Protein AF-A0A9W9T916-F1 (afdb_monomer_lite)

InterPro domains:
  IPR003010 Carbon-nitrogen hydrolase [PF00795] (15-105)
  IPR003010 Carbon-nitrogen hydrolase [PS50263] (1-129)
  IPR036526 Carbon-nitrogen hydrolase superfamily [G3DSA:3.60.110.10] (3-129)
  IPR036526 Carbon-nitrogen hydrolase superfamily [SSF56317] (9-122)
  IPR050345 Aliphatic Amidase/Beta-Ureidopropionase [PTHR43674] (9-125)

Radius of gyration: 14.99 Å; chains: 1; bounding box: 36×26×36 Å

pLDDT: mean 86.9, std 11.57, range [30.7, 97.25]

Structure (mmCIF, N/CA/C/O backbone):
data_AF-A0A9W9T916-F1
#
_entry.id   AF-A0A9W9T916-F1
#
loop_
_atom_site.group_PDB
_atom_site.id
_atom_site.type_symbol
_atom_site.label_atom_id
_atom_site.label_alt_id
_atom_site.label_comp_id
_atom_site.label_asym_id
_atom_site.label_entity_id
_atom_site.label_seq_id
_atom_site.pdbx_PDB_ins_code
_atom_site.Cartn_x
_atom_site.Cartn_y
_atom_site.Cartn_z
_atom_site.occupancy
_atom_site.B_iso_or_equiv
_atom_site.auth_seq_id
_atom_site.auth_comp_id
_atom_site.auth_asym_id
_atom_site.auth_atom_id
_atom_site.pdbx_PDB_model_num
ATOM 1 N N . MET A 1 1 ? -3.757 13.633 -16.125 1.00 30.70 1 MET A N 1
ATOM 2 C CA . MET A 1 1 ? -3.089 12.505 -16.806 1.00 30.70 1 MET A CA 1
ATOM 3 C C . MET A 1 1 ? -2.339 11.743 -15.721 1.00 30.70 1 MET A C 1
ATOM 5 O O . MET A 1 1 ? -1.415 12.305 -15.154 1.00 30.70 1 MET A O 1
ATOM 9 N N . VAL A 1 2 ? -2.819 10.570 -15.296 1.00 39.91 2 VAL A N 1
ATOM 10 C CA . VAL A 1 2 ? -2.123 9.763 -14.275 1.00 39.91 2 VAL A CA 1
ATOM 11 C C . VAL A 1 2 ? -1.030 8.994 -15.010 1.00 39.91 2 VAL A C 1
ATOM 13 O O . VAL A 1 2 ? -1.315 8.122 -15.822 1.00 39.91 2 VAL A O 1
ATOM 16 N N . TYR A 1 3 ? 0.213 9.415 -14.813 1.00 46.47 3 TYR A N 1
ATOM 17 C CA . TYR A 1 3 ? 1.360 9.128 -15.679 1.00 46.47 3 TYR A CA 1
ATOM 18 C C . TYR A 1 3 ? 2.030 7.748 -15.469 1.00 46.47 3 TYR A C 1
ATOM 20 O O . TYR A 1 3 ? 3.154 7.554 -15.928 1.00 46.47 3 TYR A O 1
ATOM 28 N N . PHE A 1 4 ? 1.360 6.809 -14.793 1.00 51.38 4 PHE A N 1
ATOM 29 C CA . PHE A 1 4 ? 1.959 5.566 -14.274 1.00 51.38 4 PHE A CA 1
ATOM 30 C C . PHE A 1 4 ? 1.212 4.271 -14.632 1.00 51.38 4 PHE A C 1
ATOM 32 O O . PHE A 1 4 ? 1.661 3.201 -14.252 1.00 51.38 4 PHE A O 1
ATOM 39 N N . ILE A 1 5 ? 0.078 4.331 -15.337 1.00 53.38 5 ILE A N 1
ATOM 40 C CA . ILE A 1 5 ? -0.701 3.114 -15.609 1.00 53.38 5 ILE A CA 1
ATOM 41 C C . ILE A 1 5 ? -0.142 2.413 -16.850 1.00 53.38 5 ILE A C 1
ATOM 43 O O . ILE A 1 5 ? -0.328 2.906 -17.967 1.00 53.38 5 ILE A O 1
ATOM 47 N N . ASP A 1 6 ? 0.478 1.249 -16.656 1.00 55.84 6 ASP A N 1
ATOM 48 C CA . ASP A 1 6 ? 0.467 0.212 -17.681 1.00 55.84 6 ASP A CA 1
ATOM 49 C C . ASP A 1 6 ? -0.984 -0.277 -17.849 1.00 55.84 6 ASP A C 1
ATOM 51 O O . ASP A 1 6 ? -1.641 -0.714 -16.906 1.00 55.84 6 ASP A O 1
ATOM 55 N N . ASN A 1 7 ? -1.542 -0.108 -19.049 1.00 62.81 7 ASN A N 1
ATOM 56 C CA . ASN A 1 7 ? -2.944 -0.423 -19.337 1.00 62.81 7 ASN A CA 1
ATOM 57 C C . ASN A 1 7 ? -3.167 -1.908 -19.679 1.00 62.81 7 ASN A C 1
ATOM 59 O O . ASN A 1 7 ? -4.300 -2.277 -19.995 1.00 62.81 7 ASN A O 1
ATOM 63 N N . THR A 1 8 ? -2.129 -2.748 -19.642 1.00 70.81 8 THR A N 1
ATOM 64 C CA . THR A 1 8 ? -2.209 -4.185 -19.961 1.00 70.81 8 THR A CA 1
ATOM 65 C C . THR A 1 8 ? -3.235 -4.922 -19.094 1.00 70.81 8 THR A C 1
ATOM 67 O O . THR A 1 8 ? -4.076 -5.656 -19.622 1.00 70.81 8 THR A O 1
ATOM 70 N N . GLU A 1 9 ? -3.258 -4.652 -17.786 1.00 78.31 9 GLU A N 1
ATOM 71 C CA . GLU A 1 9 ? -4.132 -5.326 -16.814 1.00 78.31 9 GLU A CA 1
ATOM 72 C C . GLU A 1 9 ? -5.628 -5.149 -17.128 1.00 78.31 9 GLU A C 1
ATOM 74 O O . GLU A 1 9 ? -6.436 -6.054 -16.910 1.00 78.31 9 GLU A O 1
ATOM 79 N N . ARG A 1 10 ? -6.011 -4.013 -17.731 1.00 80.62 10 ARG A N 1
ATOM 80 C CA . ARG A 1 10 ? -7.414 -3.673 -18.042 1.00 80.62 10 ARG A CA 1
ATOM 81 C C . ARG A 1 10 ? -8.076 -4.627 -19.034 1.00 80.62 10 ARG A C 1
ATOM 83 O O . ARG A 1 10 ? -9.298 -4.620 -19.165 1.00 80.62 10 ARG A O 1
ATOM 90 N N . THR A 1 11 ? -7.283 -5.414 -19.756 1.00 85.44 11 THR A N 1
ATOM 91 C CA . THR A 1 11 ? -7.794 -6.455 -20.656 1.00 85.44 11 THR A CA 1
ATOM 92 C C . THR A 1 11 ? -8.165 -7.744 -19.917 1.00 85.44 11 THR A C 1
ATOM 94 O O . THR A 1 11 ? -8.951 -8.535 -20.436 1.00 85.44 11 THR A O 1
ATOM 97 N N . HIS A 1 12 ? -7.652 -7.937 -18.700 1.00 86.06 12 HIS A N 1
ATOM 98 C CA . HIS A 1 12 ? -7.793 -9.164 -17.916 1.00 86.06 12 HIS A CA 1
ATOM 99 C C . HIS A 1 12 ? -8.664 -8.987 -16.672 1.00 86.06 12 HIS A C 1
ATOM 101 O O . HIS A 1 12 ? -9.377 -9.915 -16.293 1.00 86.06 12 HIS A O 1
ATOM 107 N N . VAL A 1 13 ? -8.652 -7.802 -16.058 1.00 85.56 13 VAL A N 1
ATOM 108 C CA . VAL A 1 13 ? -9.432 -7.515 -14.850 1.00 85.56 13 VAL A CA 1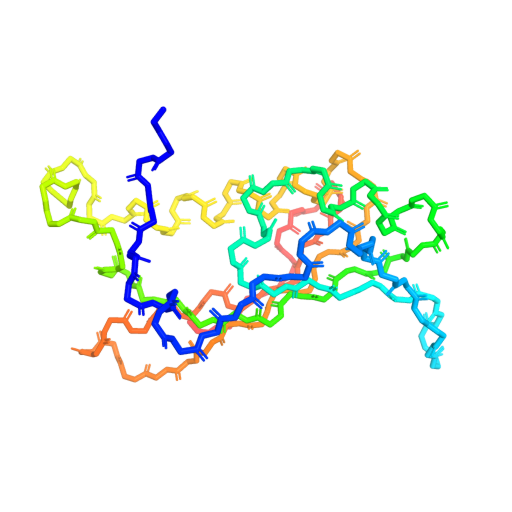
ATOM 109 C C . VAL A 1 13 ? -10.310 -6.284 -15.024 1.00 85.56 13 VAL A C 1
ATOM 111 O O . VAL A 1 13 ? -10.084 -5.423 -15.875 1.00 85.56 13 VAL A O 1
ATOM 114 N N . LYS A 1 14 ? -11.333 -6.191 -14.175 1.00 83.56 14 LYS A N 1
ATOM 115 C CA . LYS A 1 14 ? -12.178 -5.006 -14.045 1.00 83.56 14 LYS A CA 1
ATOM 116 C C . LYS A 1 14 ? -12.079 -4.507 -12.615 1.00 83.56 14 LYS A C 1
ATOM 118 O O . LYS A 1 14 ? -12.213 -5.297 -11.685 1.00 83.56 14 LYS A O 1
ATOM 123 N N . GLY A 1 15 ? -11.886 -3.201 -12.457 1.00 82.88 15 GLY A N 1
ATOM 124 C CA . GLY A 1 15 ? -11.988 -2.571 -11.146 1.00 82.88 15 GLY A CA 1
ATOM 125 C C . GLY A 1 15 ? -13.387 -2.753 -10.555 1.00 82.88 15 GLY A C 1
ATOM 126 O O . GLY A 1 15 ? -14.369 -2.932 -11.280 1.00 82.88 15 GLY A O 1
ATOM 127 N N . SER A 1 16 ? -13.479 -2.646 -9.234 1.00 82.06 16 SER A N 1
ATOM 128 C CA . SER A 1 16 ? -14.723 -2.766 -8.462 1.00 82.06 16 SER A CA 1
ATOM 129 C C . SER A 1 16 ? -15.724 -1.614 -8.687 1.00 82.06 16 SER A C 1
ATOM 131 O O . SER A 1 16 ? -16.813 -1.611 -8.112 1.00 82.06 16 SER A O 1
ATOM 133 N N . GLN A 1 17 ? -15.382 -0.655 -9.557 1.00 81.19 17 GLN A N 1
ATOM 134 C CA . GLN A 1 17 ? -16.157 0.535 -9.914 1.00 81.19 17 GLN A CA 1
ATOM 135 C C . GLN A 1 17 ? -16.468 1.427 -8.706 1.00 81.19 17 GLN A C 1
ATOM 137 O O . GLN A 1 17 ? -15.644 2.253 -8.332 1.00 81.19 17 GLN A O 1
ATOM 142 N N . HIS A 1 18 ? -17.660 1.281 -8.129 1.00 81.81 18 HIS A N 1
ATOM 143 C CA . HIS A 1 18 ? -18.160 2.090 -7.016 1.00 81.81 18 HIS A CA 1
ATOM 144 C C . HIS A 1 18 ? -18.281 1.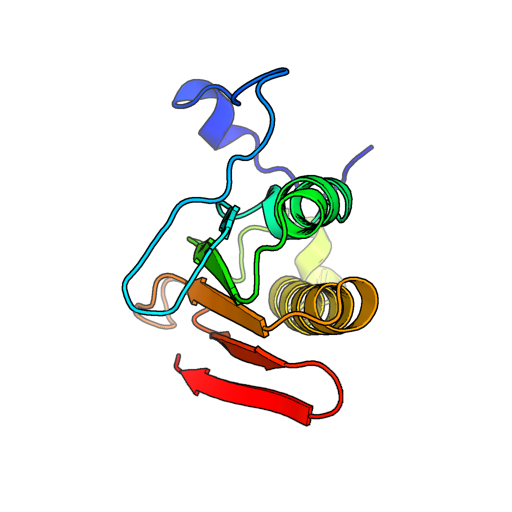292 -5.715 1.00 81.81 18 HIS A C 1
ATOM 146 O O . HIS A 1 18 ? -18.778 1.821 -4.722 1.00 81.81 18 HIS A O 1
ATOM 152 N N . ALA A 1 19 ? -17.884 0.015 -5.712 1.00 87.06 19 ALA A N 1
ATOM 153 C CA . ALA A 1 19 ? -17.881 -0.758 -4.483 1.00 87.06 19 ALA A CA 1
ATOM 154 C C . ALA A 1 19 ? -16.773 -0.238 -3.563 1.00 87.06 19 ALA A C 1
ATOM 156 O O . ALA A 1 19 ? -15.606 -0.186 -3.953 1.00 87.06 19 ALA A O 1
ATOM 157 N N . LEU A 1 20 ? -17.168 0.137 -2.349 1.00 88.50 20 LEU A N 1
ATOM 158 C CA . LEU A 1 20 ? -16.253 0.590 -1.310 1.00 88.50 20 LEU A CA 1
ATOM 159 C C . LEU A 1 20 ? -15.329 -0.551 -0.880 1.00 88.50 20 LEU A C 1
ATOM 161 O O . LEU A 1 20 ? -15.726 -1.720 -0.867 1.00 88.50 20 LEU A O 1
ATOM 165 N N . HIS A 1 21 ? -14.114 -0.202 -0.465 1.00 93.25 21 HIS A N 1
ATOM 166 C CA . HIS A 1 21 ? -13.231 -1.148 0.207 1.00 93.25 21 HIS A CA 1
ATOM 167 C C . HIS A 1 21 ? -13.841 -1.541 1.554 1.00 93.25 21 HIS A C 1
ATOM 169 O O . HIS A 1 21 ? -14.321 -0.679 2.285 1.00 93.25 21 HIS A O 1
ATOM 175 N N . VAL A 1 22 ? -13.829 -2.829 1.903 1.00 93.88 22 VAL A N 1
ATOM 176 C CA . VAL A 1 22 ? -14.459 -3.335 3.134 1.00 93.88 22 VAL A CA 1
ATOM 177 C C . VAL A 1 22 ? -13.402 -3.932 4.052 1.00 93.88 22 VAL A C 1
ATOM 179 O O . VAL A 1 22 ? -12.643 -4.812 3.648 1.00 93.88 22 VAL A O 1
ATOM 182 N N . ALA A 1 23 ? -13.369 -3.465 5.300 1.00 95.81 23 ALA A N 1
ATOM 183 C CA . ALA A 1 23 ? -12.550 -4.062 6.346 1.00 95.81 23 ALA A CA 1
ATOM 184 C C . ALA A 1 23 ? -13.270 -5.265 6.971 1.00 95.81 23 ALA A C 1
ATOM 186 O O . ALA A 1 23 ? -14.484 -5.236 7.185 1.00 95.81 23 ALA A O 1
ATOM 187 N N . PHE A 1 24 ? -12.520 -6.306 7.318 1.00 95.19 24 PHE A N 1
ATOM 188 C CA . PHE A 1 24 ? -13.055 -7.569 7.829 1.00 95.19 24 PHE A CA 1
ATOM 189 C C . PHE A 1 24 ? -12.384 -7.983 9.141 1.00 95.19 24 PHE A C 1
ATOM 191 O O . PHE A 1 24 ? -11.277 -7.546 9.466 1.00 95.19 24 PHE A O 1
ATOM 198 N N . ASP A 1 25 ? -13.082 -8.807 9.922 1.00 95.50 25 ASP A N 1
ATOM 199 C CA . ASP A 1 25 ? -12.593 -9.287 11.211 1.00 95.50 25 ASP A CA 1
ATOM 200 C C . ASP A 1 25 ? -11.570 -10.413 11.041 1.00 95.50 25 ASP A C 1
ATOM 202 O O . ASP A 1 25 ? -11.727 -11.325 10.229 1.00 95.50 25 ASP A O 1
ATOM 206 N N . THR A 1 26 ? -10.515 -10.357 11.848 1.00 93.69 26 THR A N 1
ATOM 207 C CA . THR A 1 26 ? -9.460 -11.370 11.924 1.00 93.69 26 THR A CA 1
ATOM 208 C C . THR A 1 26 ? -9.073 -11.599 13.389 1.00 93.69 26 THR A C 1
ATOM 210 O O . THR A 1 26 ? -9.390 -10.764 14.243 1.00 93.69 26 THR A O 1
ATOM 213 N N . PRO A 1 27 ? -8.307 -12.657 13.717 1.00 92.56 27 PRO A N 1
ATOM 214 C CA . PRO A 1 27 ? -7.744 -12.825 15.060 1.00 92.56 27 PRO A CA 1
ATOM 215 C C . PRO A 1 27 ? -6.840 -11.668 15.529 1.00 92.56 27 PRO A C 1
ATOM 217 O O . PRO A 1 27 ? -6.597 -11.533 16.724 1.00 92.56 27 PRO A O 1
ATOM 220 N N . LEU A 1 28 ? -6.350 -10.825 14.610 1.00 85.06 28 LEU A N 1
ATOM 221 C CA . LEU A 1 28 ? -5.534 -9.639 14.905 1.00 85.06 28 LEU A CA 1
ATOM 222 C C . LEU A 1 28 ? -6.379 -8.363 15.095 1.00 85.06 28 LEU A C 1
ATOM 224 O O . LEU A 1 28 ? -5.833 -7.283 15.325 1.00 85.06 28 LEU A O 1
ATOM 228 N N . GLY A 1 29 ? -7.706 -8.473 14.994 1.00 89.75 29 GLY A N 1
ATOM 229 C CA . GLY A 1 29 ? -8.651 -7.359 14.970 1.00 89.75 29 GLY A CA 1
ATOM 230 C C . GLY A 1 29 ? -9.175 -7.070 13.563 1.00 89.75 29 GLY A C 1
ATOM 231 O O . GLY A 1 29 ? -9.075 -7.906 12.663 1.00 89.75 29 GLY A O 1
ATOM 232 N N . LYS A 1 30 ? -9.753 -5.880 13.377 1.00 94.62 30 LYS A N 1
ATOM 233 C CA . LYS A 1 30 ? -10.335 -5.456 12.100 1.00 94.62 30 LYS A CA 1
ATOM 234 C C . LYS A 1 30 ? -9.247 -4.989 11.133 1.00 94.62 30 LYS A C 1
ATOM 236 O O . LYS A 1 30 ? -8.480 -4.075 11.454 1.00 94.62 30 LYS A O 1
ATOM 241 N N . VAL A 1 31 ? -9.178 -5.627 9.969 1.00 95.88 31 VAL A N 1
ATOM 242 C CA . VAL A 1 31 ? -8.109 -5.461 8.974 1.00 95.88 31 VAL A CA 1
ATOM 243 C C . VAL A 1 31 ? -8.697 -4.992 7.654 1.00 95.88 31 VAL A C 1
ATOM 245 O O . VAL A 1 31 ? -9.745 -5.471 7.226 1.00 95.88 31 VAL A O 1
ATOM 248 N N . GLY A 1 32 ? -8.018 -4.044 7.015 1.00 95.88 32 GLY A N 1
ATOM 249 C CA . GLY A 1 32 ? -8.307 -3.637 5.646 1.00 95.88 32 GLY A CA 1
ATOM 250 C C . GLY A 1 32 ? -7.363 -4.312 4.651 1.00 95.88 32 GLY A C 1
ATOM 251 O O . GLY A 1 32 ? -6.222 -4.626 4.993 1.00 95.88 32 GLY A O 1
ATOM 252 N N . MET A 1 33 ? -7.819 -4.517 3.417 1.00 95.50 33 MET A N 1
ATOM 253 C CA . MET A 1 33 ? -6.980 -5.030 2.335 1.00 95.50 33 MET A CA 1
ATOM 254 C C . MET A 1 33 ? -7.151 -4.182 1.079 1.00 95.50 33 MET A C 1
ATOM 256 O O . MET A 1 33 ? -8.275 -3.873 0.686 1.00 95.50 33 MET A O 1
ATOM 260 N N . LEU A 1 34 ? -6.025 -3.834 0.467 1.00 95.00 34 LEU A N 1
ATOM 261 C CA . LEU A 1 34 ? -5.927 -3.121 -0.805 1.00 95.00 34 LEU A CA 1
ATOM 262 C C . LEU A 1 34 ? -5.066 -3.927 -1.772 1.00 95.00 34 LEU A C 1
ATOM 264 O O . LEU A 1 34 ? -4.302 -4.785 -1.336 1.00 95.00 34 LEU A O 1
ATOM 268 N N . ILE A 1 35 ? -5.165 -3.667 -3.071 1.00 92.06 35 ILE A N 1
ATOM 269 C CA . ILE A 1 35 ? -4.405 -4.413 -4.074 1.00 92.06 35 ILE A CA 1
ATOM 270 C C . ILE A 1 35 ? -3.546 -3.456 -4.878 1.00 92.06 35 ILE A C 1
ATOM 272 O O . ILE A 1 35 ? -4.048 -2.543 -5.528 1.00 92.06 35 ILE A O 1
ATOM 276 N N . CYS A 1 36 ? -2.244 -3.730 -4.885 1.00 90.62 36 CYS A N 1
ATOM 277 C CA . CYS A 1 36 ? -1.301 -3.125 -5.808 1.00 90.62 36 CYS A CA 1
ATOM 278 C C . CYS A 1 36 ? -1.477 -1.594 -5.920 1.00 90.62 36 CYS A C 1
ATOM 280 O O . CYS A 1 36 ? -1.328 -0.851 -4.945 1.00 90.62 36 CYS A O 1
ATOM 282 N N . TRP A 1 37 ? -1.881 -1.117 -7.094 1.00 88.69 37 TRP A N 1
ATOM 283 C CA . TRP A 1 37 ? -2.002 0.297 -7.423 1.00 88.69 37 TRP A CA 1
ATOM 284 C C . TRP A 1 37 ? -2.929 1.126 -6.520 1.00 88.69 37 TRP A C 1
ATOM 286 O O . TRP A 1 37 ? -2.778 2.347 -6.467 1.00 88.69 37 TRP A O 1
ATOM 296 N N . ASP A 1 38 ? -3.803 0.495 -5.733 1.00 92.00 38 ASP A N 1
ATOM 297 C CA . ASP A 1 38 ? -4.576 1.164 -4.680 1.00 92.00 38 ASP A CA 1
ATOM 298 C C . ASP A 1 38 ? -3.686 2.002 -3.735 1.00 92.00 38 ASP A C 1
ATOM 300 O O . ASP A 1 38 ? -4.116 3.047 -3.246 1.00 92.00 38 ASP A O 1
ATOM 304 N N . VAL A 1 39 ? -2.412 1.621 -3.530 1.00 93.25 39 VAL A N 1
ATOM 305 C CA . VAL A 1 39 ? -1.449 2.379 -2.701 1.00 93.25 39 VAL A CA 1
ATOM 306 C C . VAL A 1 39 ? -1.254 3.830 -3.159 1.00 93.25 39 VAL A C 1
ATOM 308 O O . VAL A 1 39 ? -0.994 4.729 -2.348 1.00 93.25 39 VAL A O 1
ATOM 311 N N . ALA A 1 40 ? -1.414 4.080 -4.461 1.00 91.88 40 ALA A N 1
ATOM 312 C CA . ALA A 1 40 ? -1.262 5.400 -5.054 1.00 91.88 40 ALA A CA 1
ATOM 313 C C . ALA A 1 40 ? -2.381 6.364 -4.639 1.00 91.88 40 ALA A C 1
ATOM 315 O O . ALA A 1 40 ? -2.151 7.576 -4.621 1.00 91.88 40 ALA A O 1
ATOM 316 N N . PHE A 1 41 ? -3.549 5.849 -4.249 1.00 92.69 41 PHE A N 1
ATOM 317 C CA . PHE A 1 41 ? -4.749 6.636 -3.977 1.00 92.69 41 PHE A CA 1
ATOM 318 C C . PHE A 1 41 ? -5.015 6.709 -2.469 1.00 92.69 41 PHE A C 1
ATOM 320 O O . PHE A 1 41 ? -5.425 5.718 -1.862 1.00 92.69 41 PHE A O 1
ATOM 327 N N . PRO A 1 42 ? -4.806 7.870 -1.823 1.00 94.19 42 PRO A N 1
ATOM 328 C CA . PRO A 1 42 ? -5.075 7.995 -0.395 1.00 94.19 42 PRO A CA 1
ATOM 329 C C . PRO A 1 42 ? -6.549 7.749 -0.032 1.00 94.19 42 PRO A C 1
ATOM 331 O O . PRO A 1 42 ? -6.850 7.391 1.102 1.00 94.19 42 PRO A O 1
ATOM 334 N N . GLU A 1 43 ? -7.477 7.928 -0.974 1.00 93.38 43 GLU A N 1
ATOM 335 C CA . GLU A 1 43 ? -8.904 7.634 -0.807 1.00 93.38 43 GLU A CA 1
ATOM 336 C C . GLU A 1 43 ? -9.154 6.169 -0.419 1.00 93.38 43 GLU A C 1
ATOM 338 O O . GLU A 1 43 ? -9.956 5.912 0.476 1.00 93.38 43 GLU A O 1
ATOM 343 N N . ALA A 1 44 ? -8.411 5.225 -1.005 1.00 93.50 44 ALA A N 1
ATOM 344 C CA . ALA A 1 44 ? -8.571 3.797 -0.729 1.00 93.50 44 ALA A CA 1
ATOM 345 C C . ALA A 1 44 ? -8.281 3.454 0.745 1.00 93.50 44 ALA A C 1
ATOM 347 O O . ALA A 1 44 ? -8.950 2.621 1.357 1.00 93.50 44 ALA A O 1
ATOM 348 N N . PHE A 1 45 ? -7.315 4.150 1.356 1.00 95.00 45 PHE A N 1
ATOM 349 C CA . PHE A 1 45 ? -7.009 3.995 2.779 1.00 95.00 45 PHE A CA 1
ATOM 350 C C . PHE A 1 45 ? -8.083 4.635 3.656 1.00 95.00 45 PHE A C 1
ATOM 352 O O . PHE A 1 45 ? -8.497 4.033 4.647 1.00 95.00 45 PHE A O 1
ATOM 359 N N . ARG A 1 46 ? -8.568 5.827 3.285 1.00 93.25 46 ARG A N 1
ATOM 360 C CA . ARG A 1 46 ? -9.611 6.540 4.040 1.00 93.25 46 ARG A CA 1
ATOM 361 C C . ARG A 1 46 ? -10.890 5.709 4.153 1.00 93.25 46 ARG A C 1
ATOM 363 O O . ARG A 1 46 ? -11.474 5.654 5.237 1.00 93.25 46 ARG A O 1
ATOM 370 N N . ASP A 1 47 ? -11.271 5.013 3.083 1.00 93.44 47 ASP A N 1
ATOM 371 C CA . ASP A 1 47 ? -12.424 4.106 3.081 1.00 93.44 47 ASP A CA 1
ATOM 372 C C . ASP 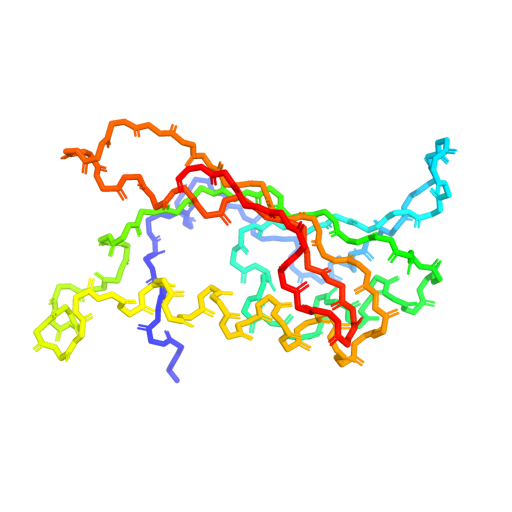A 1 47 ? -12.287 3.007 4.144 1.00 93.44 47 ASP A C 1
ATOM 374 O O . ASP A 1 47 ? -13.217 2.772 4.921 1.00 93.44 47 ASP A O 1
ATOM 378 N N . LEU A 1 48 ? -11.117 2.372 4.245 1.00 95.38 48 LEU A N 1
ATOM 379 C CA . LEU A 1 48 ? -10.859 1.303 5.218 1.00 95.38 48 LEU A CA 1
ATOM 380 C C . LEU A 1 48 ? -10.758 1.828 6.656 1.00 95.38 48 LEU A C 1
ATOM 382 O O . LEU A 1 48 ? -11.360 1.264 7.572 1.00 95.38 48 LEU A O 1
ATOM 386 N N . ILE A 1 49 ? -10.055 2.941 6.864 1.00 93.88 49 ILE A N 1
ATOM 387 C CA . ILE A 1 49 ? -9.858 3.533 8.196 1.00 93.88 49 ILE A CA 1
ATOM 388 C C . ILE A 1 49 ? -11.171 4.017 8.802 1.00 93.88 49 ILE A C 1
ATOM 390 O O . ILE A 1 49 ? -11.375 3.870 10.009 1.00 93.88 49 ILE A O 1
ATOM 394 N N . SER A 1 50 ? -12.103 4.505 7.976 1.00 92.81 50 SER A N 1
ATOM 395 C CA . SER A 1 50 ? -13.451 4.876 8.427 1.00 92.81 50 SER A CA 1
ATOM 396 C C . SER A 1 50 ? -14.216 3.711 9.077 1.00 92.81 50 SER A C 1
ATOM 398 O O . SER A 1 50 ? -15.124 3.926 9.878 1.00 92.81 50 SER A O 1
ATOM 400 N N . GLN A 1 51 ? -13.806 2.469 8.799 1.00 92.94 51 GLN A N 1
ATOM 401 C CA . GLN A 1 51 ? -14.379 1.241 9.352 1.00 92.94 51 GLN A CA 1
ATOM 402 C C . GLN A 1 51 ? -13.621 0.720 10.585 1.00 92.94 51 GLN A C 1
ATOM 404 O O . GLN A 1 51 ? -13.872 -0.406 11.023 1.00 92.94 51 GLN A O 1
ATOM 409 N N . VAL A 1 52 ? -12.727 1.532 11.167 1.00 84.75 52 VAL A N 1
ATOM 410 C CA . VAL A 1 52 ? -11.911 1.219 12.357 1.00 84.75 52 VAL A CA 1
ATOM 411 C C . VAL A 1 52 ? -10.894 0.089 12.101 1.00 84.75 52 VAL A C 1
ATOM 413 O O . VAL A 1 52 ? -10.564 -0.693 12.995 1.00 84.75 52 VAL A O 1
ATOM 416 N N . SER A 1 53 ? -10.374 -0.014 10.872 1.00 81.44 53 SER A N 1
ATOM 417 C CA . SER A 1 53 ? -9.272 -0.934 10.554 1.00 81.44 53 SER A CA 1
ATOM 418 C C . SER A 1 53 ? -7.952 -0.458 11.168 1.00 81.44 53 SER A C 1
ATOM 420 O O . SER A 1 53 ? -7.664 0.738 11.126 1.00 81.44 53 SER A O 1
ATOM 422 N N . LYS A 1 54 ? -7.122 -1.368 11.695 1.00 79.31 54 LYS A N 1
ATOM 423 C CA . LYS A 1 54 ? -5.845 -1.002 12.347 1.00 79.31 54 LYS A CA 1
ATOM 424 C C . LYS A 1 54 ? -4.602 -1.331 11.515 1.00 79.31 54 LYS A C 1
ATOM 426 O O . LYS A 1 54 ? -3.755 -0.447 11.371 1.00 79.31 54 LYS A O 1
ATOM 431 N N . PRO A 1 55 ? -4.464 -2.543 10.953 1.00 89.56 55 PRO A N 1
ATOM 432 C CA . PRO A 1 55 ? -3.539 -2.756 9.856 1.00 89.56 55 PRO A CA 1
ATOM 433 C C . PRO A 1 55 ? -4.278 -2.742 8.513 1.00 89.56 55 PRO A C 1
ATOM 435 O O . PRO A 1 55 ? -5.408 -3.230 8.397 1.00 89.56 55 PRO A O 1
ATOM 438 N N . ILE A 1 56 ? -3.603 -2.215 7.497 1.00 94.44 56 ILE A N 1
ATOM 439 C CA . ILE A 1 56 ? -3.978 -2.372 6.093 1.00 94.44 56 ILE A CA 1
ATOM 440 C C . ILE A 1 56 ? -2.909 -3.230 5.423 1.00 94.44 56 ILE A C 1
ATOM 442 O O . ILE A 1 56 ? -1.722 -2.900 5.460 1.00 94.44 56 ILE A O 1
ATOM 446 N N . VAL A 1 57 ? -3.334 -4.348 4.837 1.00 95.50 57 VAL A N 1
ATOM 447 C CA . VAL A 1 57 ? -2.464 -5.261 4.091 1.00 95.50 57 VAL A CA 1
ATOM 448 C C . VAL A 1 57 ? -2.572 -4.938 2.608 1.00 95.50 57 VAL A C 1
ATOM 450 O O . VAL A 1 57 ? -3.675 -4.800 2.081 1.00 95.50 57 VAL A O 1
ATOM 453 N N . VAL A 1 58 ? -1.433 -4.829 1.931 1.00 94.06 58 VAL A N 1
ATOM 454 C CA . VAL A 1 58 ? -1.370 -4.528 0.500 1.00 94.06 58 VAL A CA 1
ATOM 455 C C . VAL A 1 58 ? -0.553 -5.609 -0.211 1.00 94.06 58 VAL A C 1
ATOM 457 O O . VAL A 1 58 ? 0.671 -5.476 -0.314 1.00 94.06 58 VAL A O 1
ATOM 460 N N . PRO A 1 59 ? -1.181 -6.709 -0.672 1.00 87.44 59 PRO A N 1
ATOM 461 C CA . PRO A 1 59 ? -0.587 -7.575 -1.683 1.00 87.44 59 PRO A CA 1
ATOM 462 C C . PRO A 1 59 ? -0.245 -6.785 -2.950 1.00 87.44 59 PRO A C 1
ATOM 464 O O . PRO A 1 59 ? -1.014 -5.939 -3.414 1.00 87.44 59 PRO A O 1
ATOM 467 N N . PHE A 1 60 ? 0.921 -7.079 -3.509 1.00 83.12 60 PHE A N 1
ATOM 468 C CA . PHE A 1 60 ? 1.540 -6.294 -4.564 1.00 83.12 60 PHE A CA 1
ATOM 469 C C . PHE A 1 60 ? 2.282 -7.203 -5.552 1.00 83.12 60 PHE A C 1
ATOM 471 O O . PHE A 1 60 ? 2.867 -8.217 -5.167 1.00 83.12 60 PHE A O 1
ATOM 478 N N . LEU A 1 61 ? 2.269 -6.829 -6.828 1.00 84.44 61 LEU A N 1
ATOM 479 C CA . LEU A 1 61 ? 3.137 -7.384 -7.864 1.00 84.44 61 LEU A CA 1
ATOM 480 C C . LEU A 1 61 ? 3.647 -6.197 -8.667 1.00 84.44 61 LEU A C 1
ATOM 482 O O . LEU A 1 61 ? 2.888 -5.611 -9.431 1.00 84.44 61 LEU A O 1
ATOM 486 N N . TRP A 1 62 ? 4.903 -5.828 -8.441 1.00 82.81 62 TRP A N 1
ATOM 487 C CA . TRP A 1 62 ? 5.504 -4.661 -9.076 1.00 82.81 62 TRP A CA 1
ATOM 488 C C . TRP A 1 62 ? 6.978 -4.892 -9.345 1.00 82.81 62 TRP A C 1
ATOM 490 O O . TRP A 1 62 ? 7.725 -5.345 -8.465 1.00 82.81 62 TRP A O 1
ATOM 500 N N . LYS A 1 63 ? 7.389 -4.562 -10.561 1.00 84.25 63 LYS A N 1
ATOM 501 C CA . LYS A 1 63 ? 8.768 -4.602 -11.024 1.00 84.25 63 LYS A CA 1
ATOM 502 C C . LYS A 1 63 ? 9.344 -3.198 -11.096 1.00 84.25 63 LYS A C 1
ATOM 504 O O . LYS A 1 63 ? 8.640 -2.210 -11.277 1.00 84.25 63 LYS A O 1
ATOM 509 N N . LEU A 1 64 ? 10.662 -3.086 -10.978 1.00 79.62 64 LEU A N 1
ATOM 510 C CA . LEU A 1 64 ? 11.353 -1.794 -11.073 1.00 79.62 64 LEU A CA 1
ATOM 511 C C . LEU A 1 64 ? 11.234 -1.153 -12.467 1.00 79.62 64 LEU A C 1
ATOM 513 O O . LEU A 1 64 ? 11.504 0.038 -12.618 1.00 79.62 64 LEU A O 1
ATOM 517 N N . THR A 1 65 ? 10.818 -1.931 -13.465 1.00 76.56 65 THR A N 1
ATOM 518 C CA . THR A 1 65 ? 10.636 -1.531 -14.863 1.00 76.56 65 THR A CA 1
ATOM 519 C C . THR A 1 65 ? 9.177 -1.316 -15.267 1.00 76.56 65 THR A C 1
ATOM 521 O O . THR A 1 65 ? 8.916 -1.087 -16.446 1.00 76.56 65 THR A O 1
ATOM 524 N N . ASP A 1 66 ? 8.236 -1.305 -14.315 1.00 75.56 66 ASP A N 1
ATOM 525 C CA . ASP A 1 66 ? 6.812 -1.083 -14.613 1.00 75.56 66 ASP A CA 1
ATOM 526 C C . ASP A 1 66 ? 6.502 0.364 -15.057 1.00 75.56 66 ASP A C 1
ATOM 528 O O . ASP A 1 66 ? 5.478 0.616 -15.699 1.00 75.56 66 ASP A O 1
ATOM 532 N N . CYS A 1 67 ? 7.394 1.337 -14.811 1.00 73.62 67 CYS A N 1
ATOM 533 C CA . CYS A 1 67 ? 7.263 2.650 -15.449 1.00 73.62 67 CYS A CA 1
ATOM 534 C C . CYS A 1 67 ? 7.599 2.610 -16.939 1.00 73.62 67 CYS A C 1
ATOM 536 O O . CYS A 1 67 ? 8.526 1.952 -17.406 1.00 73.62 67 CYS A O 1
ATOM 538 N N . ALA A 1 68 ? 6.918 3.481 -17.688 1.00 71.00 68 ALA A N 1
ATOM 539 C CA . ALA A 1 68 ? 7.234 3.723 -19.086 1.00 71.00 68 ALA A CA 1
ATOM 540 C C . ALA A 1 68 ? 8.741 4.041 -19.289 1.00 71.00 68 ALA A C 1
ATOM 542 O O . ALA A 1 68 ? 9.266 4.924 -18.599 1.00 71.00 68 ALA A O 1
ATOM 543 N N . PRO A 1 69 ? 9.427 3.430 -20.282 1.00 73.31 69 PRO A N 1
ATOM 544 C CA . PRO A 1 69 ? 10.889 3.496 -20.428 1.00 73.31 69 PRO A CA 1
ATOM 545 C C . PRO A 1 69 ? 11.492 4.909 -20.459 1.00 73.31 69 PRO A C 1
ATOM 547 O O . PRO A 1 69 ? 12.592 5.139 -19.962 1.00 73.31 69 PRO A O 1
ATOM 550 N N . HIS A 1 70 ? 10.754 5.891 -20.986 1.00 73.56 70 HIS A N 1
ATOM 551 C CA . HIS A 1 70 ? 11.171 7.298 -21.025 1.00 73.56 70 HIS A CA 1
ATOM 552 C C . HIS A 1 70 ? 11.276 7.961 -19.638 1.00 73.56 70 HIS A C 1
ATOM 554 O O . HIS A 1 70 ? 11.709 9.104 -19.545 1.00 73.56 70 HIS A O 1
ATOM 560 N N . ARG A 1 71 ? 10.859 7.293 -18.558 1.00 69.06 71 ARG A N 1
ATOM 561 C CA . ARG A 1 71 ? 10.981 7.789 -17.176 1.00 69.06 71 ARG A CA 1
ATOM 562 C C . ARG A 1 71 ? 12.246 7.285 -16.493 1.00 69.06 71 ARG A C 1
ATOM 564 O O . ARG A 1 71 ? 12.823 8.008 -15.681 1.00 69.06 71 ARG A O 1
ATOM 571 N N . LEU A 1 72 ? 12.721 6.101 -16.882 1.00 75.69 72 LEU A N 1
ATOM 572 C CA . LEU A 1 72 ? 13.941 5.492 -16.346 1.00 75.69 72 LEU A CA 1
ATOM 573 C C . LEU A 1 72 ? 15.190 6.338 -16.635 1.00 75.69 72 LEU A C 1
ATOM 575 O O . LEU A 1 72 ? 16.132 6.320 -15.847 1.00 75.69 72 LEU A O 1
ATOM 579 N N . VAL A 1 73 ? 15.174 7.141 -17.708 1.00 81.31 73 VAL A N 1
ATOM 580 C CA . VAL A 1 73 ? 16.244 8.112 -18.014 1.00 81.31 73 VAL A CA 1
ATOM 581 C C . VAL A 1 73 ? 16.370 9.229 -16.977 1.00 81.31 73 VAL A C 1
ATOM 583 O O . VAL A 1 73 ? 17.452 9.788 -16.828 1.00 81.31 73 VAL A O 1
ATOM 586 N N . HIS A 1 74 ? 15.300 9.559 -16.249 1.00 83.12 74 HIS A N 1
ATOM 587 C CA . HIS A 1 74 ? 15.351 10.573 -15.194 1.00 83.12 74 HIS A CA 1
ATOM 588 C C . HIS A 1 74 ? 15.759 9.974 -13.852 1.00 83.12 74 HIS A C 1
ATOM 590 O O . HIS A 1 74 ? 16.562 10.558 -13.128 1.00 83.12 74 HIS A O 1
ATOM 596 N N . ASN A 1 75 ? 15.197 8.815 -13.508 1.00 83.06 75 ASN A N 1
ATOM 597 C CA . ASN A 1 75 ? 15.538 8.105 -12.288 1.00 83.06 75 ASN A CA 1
ATOM 598 C C . ASN A 1 75 ? 15.257 6.608 -12.450 1.00 83.06 75 ASN A C 1
ATOM 600 O O . ASN A 1 75 ? 14.106 6.178 -12.451 1.00 83.06 75 ASN A O 1
ATOM 604 N N . ARG A 1 76 ? 16.323 5.805 -12.501 1.00 81.31 76 ARG A N 1
ATOM 605 C CA . ARG A 1 76 ? 16.238 4.339 -12.582 1.00 81.31 76 ARG A CA 1
ATOM 606 C C . ARG A 1 76 ? 15.618 3.668 -11.349 1.00 81.31 76 ARG A C 1
ATOM 608 O O . ARG A 1 76 ? 15.315 2.486 -11.398 1.00 81.31 76 ARG A O 1
ATOM 615 N N . TYR A 1 77 ? 15.473 4.397 -10.243 1.00 84.06 77 TYR A N 1
ATOM 616 C CA . TYR A 1 77 ? 14.885 3.920 -8.988 1.00 84.06 77 TYR A CA 1
ATOM 617 C C . TYR A 1 77 ? 13.523 4.563 -8.706 1.00 84.06 77 TYR A C 1
ATOM 619 O O . TYR A 1 77 ? 13.078 4.569 -7.559 1.00 84.06 77 TYR A O 1
ATOM 627 N N . VAL A 1 78 ? 12.871 5.149 -9.717 1.00 85.75 78 VAL A N 1
ATOM 628 C CA . VAL A 1 78 ? 11.621 5.904 -9.541 1.00 85.75 78 VAL A CA 1
ATOM 629 C C . VAL A 1 78 ? 10.530 5.090 -8.842 1.00 85.75 78 VAL A C 1
ATOM 631 O O . VAL A 1 78 ? 9.899 5.613 -7.928 1.00 85.75 78 VAL A O 1
ATOM 634 N N . GLU A 1 79 ? 10.386 3.806 -9.177 1.00 86.38 79 GLU A N 1
ATOM 635 C CA . GLU A 1 79 ? 9.407 2.914 -8.544 1.00 86.38 79 GLU A CA 1
ATOM 636 C C . GLU A 1 79 ? 9.686 2.715 -7.059 1.00 86.38 79 GLU A C 1
ATOM 638 O O . GLU A 1 79 ? 8.805 2.854 -6.214 1.00 86.38 79 GLU A O 1
ATOM 643 N N . LYS A 1 80 ? 10.954 2.479 -6.715 1.00 88.75 80 LYS A N 1
ATOM 644 C CA . LYS A 1 80 ? 11.376 2.350 -5.323 1.00 88.75 80 LYS A CA 1
ATOM 645 C C . LYS A 1 80 ? 11.119 3.635 -4.535 1.00 88.75 80 LYS A C 1
ATOM 647 O O . LYS A 1 80 ? 10.626 3.571 -3.412 1.00 88.75 80 LYS A O 1
ATOM 652 N N . VAL A 1 81 ? 11.456 4.788 -5.115 1.00 90.81 81 VAL A N 1
ATOM 653 C CA . VAL A 1 81 ? 11.224 6.096 -4.486 1.00 90.81 81 VAL A CA 1
ATOM 654 C C . VAL A 1 81 ? 9.732 6.318 -4.251 1.00 90.81 81 VAL A C 1
ATOM 656 O O . VAL A 1 81 ? 9.350 6.772 -3.174 1.00 90.81 81 VAL A O 1
ATOM 659 N N . PHE A 1 82 ? 8.891 5.969 -5.227 1.00 91.25 82 PHE A N 1
ATOM 660 C CA . PHE A 1 82 ? 7.443 6.043 -5.085 1.00 91.25 82 PHE A CA 1
ATOM 661 C C . PHE A 1 82 ? 6.936 5.137 -3.960 1.00 91.25 82 PHE A C 1
ATOM 663 O O . PHE A 1 82 ? 6.230 5.628 -3.086 1.00 91.25 82 PHE A O 1
ATOM 670 N N . LEU A 1 83 ? 7.325 3.858 -3.935 1.00 91.12 83 LEU A N 1
ATOM 671 C CA . LEU A 1 83 ? 6.893 2.912 -2.902 1.00 91.12 83 LEU A CA 1
ATOM 672 C C . LEU A 1 83 ? 7.320 3.364 -1.502 1.00 91.12 83 LEU A C 1
ATOM 674 O O . LEU A 1 83 ? 6.498 3.389 -0.589 1.00 91.12 83 LEU A O 1
ATOM 678 N N . ASP A 1 84 ? 8.578 3.779 -1.335 1.00 91.69 84 ASP A N 1
ATOM 679 C CA . ASP A 1 84 ? 9.086 4.266 -0.051 1.00 91.69 84 ASP A CA 1
ATOM 680 C C . ASP A 1 84 ? 8.313 5.505 0.430 1.00 91.69 84 ASP A C 1
ATOM 682 O O . ASP A 1 84 ? 7.943 5.575 1.602 1.00 91.69 84 ASP A O 1
ATOM 686 N N . ALA A 1 85 ? 8.028 6.455 -0.467 1.00 94.50 85 ALA A N 1
ATOM 687 C CA . ALA A 1 85 ? 7.276 7.663 -0.138 1.00 94.50 85 ALA A CA 1
ATOM 688 C C . ALA A 1 85 ? 5.796 7.369 0.144 1.00 94.50 85 ALA A C 1
ATOM 690 O O . ALA A 1 85 ? 5.254 7.820 1.152 1.00 94.50 85 ALA A O 1
ATOM 691 N N . ALA A 1 86 ? 5.143 6.589 -0.717 1.00 95.25 86 ALA A N 1
ATOM 692 C CA . ALA A 1 86 ? 3.731 6.269 -0.590 1.00 95.25 86 ALA A CA 1
ATOM 693 C C . ALA A 1 86 ? 3.468 5.528 0.721 1.00 95.25 86 ALA A C 1
ATOM 695 O O . ALA A 1 86 ? 2.619 5.958 1.494 1.00 95.25 86 ALA A O 1
ATOM 696 N N . LEU A 1 87 ? 4.227 4.474 1.027 1.00 95.94 87 LEU A N 1
ATOM 697 C CA . LEU A 1 87 ? 3.968 3.636 2.199 1.00 95.94 87 LEU A CA 1
ATOM 698 C C . LEU A 1 87 ? 4.092 4.406 3.516 1.00 95.94 87 LEU A C 1
ATOM 700 O O . LEU A 1 87 ? 3.223 4.270 4.381 1.00 95.94 87 LEU A O 1
ATOM 704 N N . ILE A 1 88 ? 5.108 5.266 3.663 1.00 96.38 88 ILE A N 1
ATOM 705 C CA . ILE A 1 88 ? 5.220 6.098 4.867 1.00 96.38 88 ILE A CA 1
ATOM 706 C C . ILE A 1 88 ? 4.144 7.181 4.922 1.00 96.38 88 ILE A C 1
ATOM 708 O O . ILE A 1 88 ? 3.576 7.414 5.988 1.00 96.38 88 ILE A O 1
ATOM 712 N N . SER A 1 89 ? 3.797 7.801 3.791 1.00 96.75 89 SER A N 1
ATOM 713 C CA . SER A 1 89 ? 2.689 8.756 3.741 1.00 96.75 89 SER A CA 1
ATOM 714 C C . SER A 1 89 ? 1.368 8.102 4.145 1.00 96.75 89 SER A C 1
ATOM 716 O O . SER A 1 89 ? 0.667 8.658 4.987 1.00 96.75 89 SER A O 1
ATOM 718 N N . ARG A 1 90 ? 1.064 6.900 3.633 1.00 96.75 90 ARG A N 1
ATOM 719 C CA . ARG A 1 90 ? -0.156 6.150 3.969 1.00 96.75 90 ARG A CA 1
ATOM 720 C C . ARG A 1 90 ? -0.212 5.764 5.436 1.00 96.75 90 ARG A C 1
ATOM 722 O O . ARG A 1 90 ? -1.258 5.942 6.055 1.00 96.75 90 ARG A O 1
ATOM 729 N N . ALA A 1 91 ? 0.895 5.292 6.006 1.00 96.06 91 ALA A N 1
ATOM 730 C CA . ALA A 1 91 ? 0.957 4.982 7.429 1.00 96.06 91 ALA A CA 1
ATOM 731 C C . ALA A 1 91 ? 0.706 6.238 8.285 1.00 96.06 91 ALA A C 1
ATOM 733 O O . ALA A 1 91 ? -0.143 6.219 9.177 1.00 96.06 91 ALA A O 1
ATOM 734 N N . CYS A 1 92 ? 1.398 7.342 7.985 1.00 95.56 92 CYS A N 1
ATOM 735 C CA . CYS A 1 92 ? 1.314 8.584 8.753 1.00 95.56 92 CYS A CA 1
ATOM 736 C C . CYS A 1 92 ? -0.052 9.271 8.652 1.00 95.56 92 CYS A C 1
ATOM 738 O O . CYS A 1 92 ? -0.612 9.643 9.678 1.00 95.56 92 CYS A O 1
ATOM 740 N N . GLU A 1 93 ? -0.608 9.436 7.449 1.00 95.12 93 GLU A N 1
ATOM 741 C CA . GLU A 1 93 ? -1.868 10.173 7.262 1.00 95.12 93 GLU A CA 1
ATOM 742 C C . GLU A 1 93 ? -3.074 9.434 7.867 1.00 95.12 93 GLU A C 1
ATOM 744 O O . GLU A 1 93 ? -4.033 10.063 8.305 1.00 95.12 93 GLU A O 1
ATOM 749 N N . ASN A 1 94 ? -3.003 8.101 7.935 1.00 94.44 94 ASN A N 1
ATOM 750 C CA . ASN A 1 94 ? -4.077 7.249 8.443 1.00 94.44 94 ASN A CA 1
ATOM 751 C C . ASN A 1 94 ? -3.845 6.769 9.879 1.00 94.44 94 ASN A C 1
ATOM 753 O O . ASN A 1 94 ? -4.701 6.092 10.442 1.00 94.44 94 ASN A O 1
ATOM 757 N N . THR A 1 95 ? -2.692 7.091 10.476 1.00 93.94 95 THR A N 1
ATOM 758 C CA . THR A 1 95 ? -2.286 6.600 11.804 1.00 93.94 95 THR A CA 1
ATOM 759 C C . THR A 1 95 ? -2.465 5.076 11.929 1.00 93.94 95 THR A C 1
ATOM 761 O O . THR A 1 95 ? -3.011 4.563 12.905 1.00 93.94 95 THR A O 1
ATOM 764 N N . CYS A 1 96 ? -2.029 4.333 10.909 1.00 94.19 96 CYS A N 1
ATOM 765 C CA . CYS A 1 96 ? -2.232 2.887 10.808 1.00 94.19 96 CYS A CA 1
ATOM 766 C C . CYS A 1 96 ? -0.949 2.160 10.404 1.00 94.19 96 CYS A C 1
ATOM 768 O O . CYS A 1 96 ? -0.021 2.765 9.862 1.00 94.19 96 CYS A O 1
ATOM 770 N N . ALA A 1 97 ? -0.894 0.854 10.668 1.00 95.00 97 ALA A N 1
ATOM 771 C CA . ALA A 1 97 ? 0.182 0.020 10.151 1.00 95.00 97 ALA A CA 1
ATOM 772 C C . ALA A 1 97 ? -0.118 -0.372 8.698 1.00 95.00 97 ALA A C 1
ATOM 774 O O . ALA A 1 97 ? -1.220 -0.828 8.392 1.00 95.00 97 ALA A O 1
ATOM 775 N N . VAL A 1 98 ? 0.878 -0.251 7.825 1.00 96.75 98 VAL A N 1
ATOM 776 C CA . VAL A 1 98 ? 0.814 -0.725 6.442 1.00 96.75 98 VAL A CA 1
ATOM 777 C C . VAL A 1 98 ? 1.706 -1.950 6.312 1.00 96.75 98 VAL A C 1
ATOM 779 O O . VAL A 1 98 ? 2.917 -1.876 6.520 1.00 96.75 98 VAL A O 1
ATOM 782 N N . VAL A 1 99 ? 1.095 -3.087 5.990 1.00 96.00 99 VAL A N 1
ATOM 783 C CA . VAL A 1 99 ? 1.789 -4.349 5.725 1.00 96.00 99 VAL A CA 1
ATOM 784 C C . VAL A 1 99 ? 1.833 -4.539 4.216 1.00 96.00 99 VAL A C 1
ATOM 786 O O . VAL A 1 99 ? 0.853 -4.946 3.598 1.00 96.00 99 VAL A O 1
ATOM 789 N N . PHE A 1 100 ? 2.963 -4.191 3.617 1.00 96.25 100 PHE A N 1
ATOM 790 C CA . PHE A 1 100 ? 3.182 -4.257 2.180 1.00 96.25 100 PHE A CA 1
ATOM 791 C C . PHE A 1 100 ? 3.864 -5.577 1.813 1.00 96.25 100 PHE A C 1
ATOM 793 O O . PHE A 1 100 ? 4.968 -5.864 2.283 1.00 96.25 100 PHE A O 1
ATOM 800 N N . CYS A 1 101 ? 3.209 -6.375 0.971 1.00 95.12 101 CYS A N 1
ATOM 801 C CA . CYS A 1 101 ? 3.676 -7.698 0.565 1.00 95.12 101 CYS A CA 1
ATOM 802 C C . CYS A 1 101 ? 3.781 -7.757 -0.957 1.00 95.12 101 CYS A C 1
ATOM 804 O O . CYS A 1 101 ? 2.795 -8.033 -1.636 1.00 95.12 101 CYS A O 1
ATOM 806 N N . ASN A 1 102 ? 4.975 -7.507 -1.486 1.00 93.94 102 ASN A N 1
ATOM 807 C CA . ASN A 1 102 ? 5.249 -7.576 -2.913 1.00 93.94 102 ASN A CA 1
ATOM 808 C C . ASN A 1 102 ? 5.840 -8.925 -3.319 1.00 93.94 102 ASN A C 1
ATOM 810 O O . ASN A 1 102 ? 6.530 -9.584 -2.533 1.00 93.94 102 ASN A O 1
ATOM 814 N N . ALA A 1 103 ? 5.607 -9.305 -4.570 1.00 89.94 103 ALA A N 1
ATOM 815 C CA . ALA A 1 103 ? 6.260 -10.451 -5.172 1.00 89.94 103 ALA A CA 1
ATOM 816 C C . ALA A 1 103 ? 7.789 -10.281 -5.157 1.00 89.94 103 ALA A C 1
ATOM 818 O O . ALA A 1 103 ? 8.332 -9.250 -5.564 1.00 89.94 103 ALA A O 1
ATOM 819 N N . GLY A 1 104 ? 8.476 -11.322 -4.690 1.00 88.19 104 GLY A N 1
ATOM 820 C CA . GLY A 1 104 ? 9.923 -11.465 -4.804 1.00 88.19 104 GLY A CA 1
ATOM 821 C C . GLY A 1 104 ? 10.293 -12.380 -5.968 1.00 88.19 104 GLY A C 1
ATOM 822 O O . GLY A 1 104 ? 9.497 -13.220 -6.386 1.00 88.19 104 GLY A O 1
ATOM 823 N N . GLY A 1 105 ? 11.517 -12.236 -6.459 1.00 87.81 105 GLY A N 1
ATOM 824 C CA . GLY A 1 105 ? 12.070 -13.059 -7.528 1.00 87.81 105 GLY A CA 1
ATOM 825 C C . GLY A 1 105 ? 13.496 -12.630 -7.878 1.00 87.81 105 GLY A C 1
ATOM 826 O O . GLY A 1 105 ? 14.056 -11.779 -7.180 1.00 87.81 105 GLY A O 1
ATOM 827 N N . PRO A 1 106 ? 14.102 -13.228 -8.916 1.00 87.94 106 PRO A N 1
ATOM 828 C CA . PRO A 1 106 ? 15.458 -12.899 -9.345 1.00 87.94 106 PRO A CA 1
ATOM 829 C C . PRO A 1 106 ? 15.596 -11.417 -9.720 1.00 87.94 106 PRO A C 1
ATOM 831 O O . PRO A 1 106 ? 14.702 -10.839 -10.342 1.00 87.94 106 PRO A O 1
ATOM 834 N N . ALA A 1 107 ? 16.724 -10.797 -9.367 1.00 82.75 107 ALA A N 1
ATOM 835 C CA . ALA A 1 107 ? 16.966 -9.381 -9.652 1.00 82.75 107 ALA A CA 1
ATOM 836 C C . ALA A 1 107 ? 17.056 -9.102 -11.163 1.00 82.75 107 ALA A C 1
ATOM 838 O O . ALA A 1 107 ? 16.733 -8.009 -11.615 1.00 82.75 107 ALA A O 1
ATOM 839 N N . GLU A 1 108 ? 17.455 -10.107 -11.944 1.00 86.69 108 GLU A N 1
ATOM 840 C CA . GLU A 1 108 ? 17.562 -10.069 -13.404 1.00 86.69 108 GLU A CA 1
ATOM 841 C C . GLU A 1 108 ? 16.198 -9.939 -14.097 1.00 86.69 108 GLU A C 1
ATOM 843 O O . GLU A 1 108 ? 16.132 -9.549 -15.259 1.00 86.69 108 GLU A O 1
ATOM 848 N N . GLU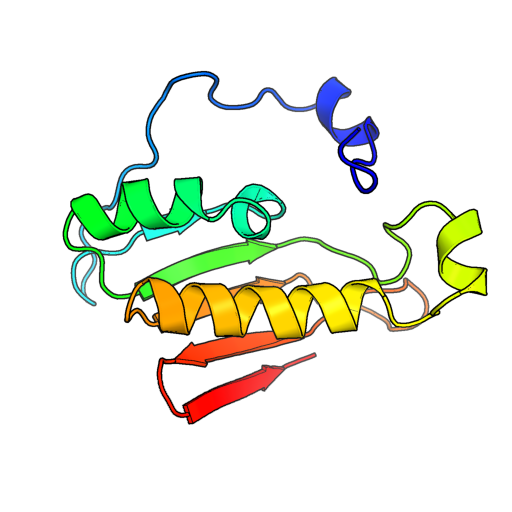 A 1 109 ? 15.113 -10.259 -13.388 1.00 86.50 109 GLU A N 1
ATOM 849 C CA . GLU A 1 109 ? 13.734 -10.123 -13.863 1.00 86.50 109 GLU A CA 1
ATOM 850 C C . GLU A 1 109 ? 13.037 -8.861 -13.322 1.00 86.50 109 GLU A C 1
ATOM 852 O O . GLU A 1 109 ? 11.810 -8.742 -13.423 1.00 86.50 109 GLU A O 1
ATOM 857 N N . ASP A 1 110 ? 13.812 -7.937 -12.743 1.00 85.38 110 ASP A N 1
ATOM 858 C CA . ASP A 1 110 ? 13.386 -6.649 -12.188 1.00 85.38 110 ASP A CA 1
ATOM 859 C C . ASP A 1 110 ? 12.356 -6.734 -11.050 1.00 85.38 110 ASP A C 1
ATOM 861 O O . ASP A 1 110 ? 11.660 -5.753 -10.777 1.00 85.38 110 ASP A O 1
ATOM 865 N N . PHE A 1 111 ? 12.241 -7.869 -10.351 1.00 87.19 111 PHE A N 1
ATOM 866 C CA . PHE A 1 111 ? 11.376 -7.956 -9.171 1.00 87.19 111 PHE A CA 1
ATOM 867 C C . PHE A 1 111 ? 11.780 -6.898 -8.146 1.00 87.19 111 PHE A C 1
ATOM 869 O O . PHE A 1 111 ? 12.915 -6.883 -7.671 1.00 87.19 111 PHE A O 1
ATOM 876 N N . ALA A 1 112 ? 10.846 -6.011 -7.790 1.00 84.44 112 ALA A N 1
ATOM 877 C CA . ALA A 1 112 ? 11.185 -4.912 -6.900 1.00 84.44 112 ALA A CA 1
ATOM 878 C C . ALA A 1 112 ? 11.463 -5.396 -5.475 1.00 84.44 112 ALA A C 1
ATOM 880 O O . ALA A 1 112 ? 12.273 -4.780 -4.790 1.00 84.44 112 ALA A O 1
ATOM 881 N N . GLY A 1 113 ? 10.809 -6.470 -5.016 1.00 87.06 113 GLY A N 1
ATOM 882 C CA . GLY A 1 113 ? 10.855 -6.850 -3.606 1.00 87.06 113 GLY A CA 1
ATOM 883 C C . GLY A 1 113 ? 10.274 -5.724 -2.750 1.00 87.06 113 GLY A C 1
ATOM 884 O O . GLY A 1 113 ? 9.158 -5.272 -3.013 1.00 87.06 113 GLY A O 1
ATOM 885 N N . LEU A 1 114 ? 11.033 -5.237 -1.762 1.00 91.38 114 LEU A N 1
ATOM 886 C CA . LEU A 1 114 ? 10.639 -4.134 -0.868 1.00 91.38 114 LEU A CA 1
ATOM 887 C C . LEU A 1 114 ? 9.424 -4.430 0.019 1.00 91.38 114 LEU A C 1
ATOM 889 O O . LEU A 1 114 ? 8.830 -3.498 0.571 1.00 91.38 114 LEU A O 1
ATOM 893 N N . SER A 1 115 ? 9.076 -5.706 0.188 1.00 95.00 115 SER A N 1
ATOM 894 C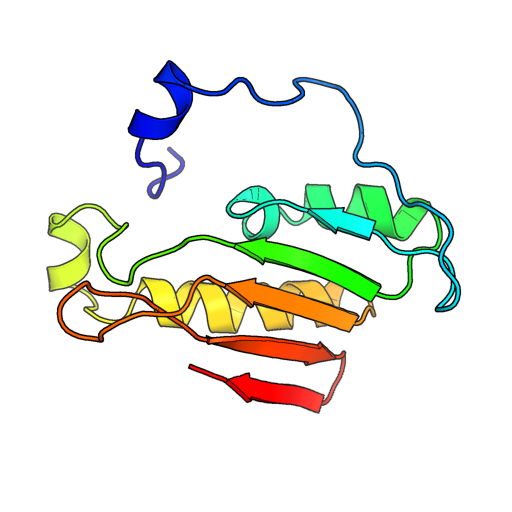 CA . SER A 1 115 ? 8.079 -6.142 1.165 1.00 95.00 115 SER A CA 1
ATOM 895 C C . SER A 1 115 ? 8.448 -5.577 2.530 1.00 95.00 115 SER A C 1
ATOM 897 O O . SER A 1 115 ? 9.590 -5.708 2.965 1.00 95.00 115 SER A O 1
ATOM 899 N N . GLN A 1 116 ? 7.524 -4.888 3.193 1.00 96.12 116 GLN A N 1
ATOM 900 C CA . GLN A 1 116 ? 7.844 -4.166 4.418 1.00 96.12 116 GLN A CA 1
ATOM 901 C C . GLN A 1 116 ? 6.638 -3.944 5.318 1.00 96.12 116 GLN A C 1
ATOM 903 O O . GLN A 1 116 ? 5.494 -3.892 4.869 1.00 96.12 116 GLN A O 1
ATOM 908 N N . VAL A 1 117 ? 6.923 -3.755 6.604 1.00 96.75 117 VAL A N 1
ATOM 909 C CA . VAL A 1 117 ? 5.953 -3.234 7.566 1.00 96.75 117 VAL A CA 1
ATOM 910 C C . VAL A 1 117 ? 6.322 -1.792 7.877 1.00 96.75 117 VAL A C 1
ATOM 912 O O . VAL A 1 117 ? 7.437 -1.503 8.318 1.00 96.75 117 VAL A O 1
ATOM 915 N N . THR A 1 118 ? 5.377 -0.888 7.653 1.00 97.25 118 THR A N 1
ATOM 916 C CA . THR A 1 118 ? 5.532 0.544 7.900 1.00 97.25 118 THR A CA 1
ATOM 917 C C . THR A 1 118 ? 4.527 0.986 8.953 1.00 97.25 118 THR A C 1
ATOM 919 O O . THR A 1 118 ? 3.343 0.671 8.853 1.00 97.25 118 THR A O 1
ATOM 922 N N . VAL A 1 119 ? 4.983 1.711 9.973 1.00 96.44 119 VAL A N 1
ATOM 923 C CA . VAL A 1 119 ? 4.119 2.223 11.049 1.00 96.44 119 VAL A CA 1
ATOM 924 C C . VAL A 1 119 ? 4.279 3.735 11.205 1.00 96.44 119 VAL A C 1
ATOM 926 O O . VAL A 1 119 ? 5.324 4.281 10.824 1.00 96.44 119 VAL A O 1
ATOM 929 N N . PRO A 1 120 ? 3.279 4.427 11.786 1.00 91.31 120 PRO A N 1
ATOM 930 C CA . PRO A 1 120 ? 3.400 5.846 12.077 1.00 91.31 120 PRO A CA 1
ATOM 931 C C . PRO A 1 120 ? 4.619 6.079 12.981 1.00 91.31 120 PRO A C 1
ATOM 933 O O . PRO A 1 120 ? 4.906 5.270 13.865 1.00 9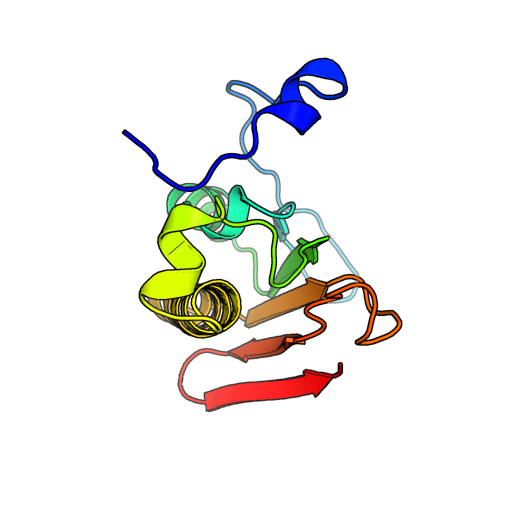1.31 120 PRO A O 1
ATOM 936 N N . PHE A 1 121 ? 5.341 7.177 12.757 1.00 87.31 121 PHE A N 1
ATOM 937 C CA . PHE A 1 121 ? 6.529 7.620 13.512 1.00 87.31 121 PHE A CA 1
ATOM 938 C C . PHE A 1 121 ? 7.834 6.846 13.284 1.00 87.31 121 PHE A C 1
ATOM 940 O O . PHE A 1 121 ? 8.877 7.484 13.171 1.00 87.31 121 PHE A O 1
ATOM 947 N N . LEU A 1 122 ? 7.812 5.512 13.215 1.00 94.62 122 LEU A N 1
ATOM 948 C CA . LEU A 1 122 ? 9.047 4.721 13.067 1.00 94.62 122 LEU A CA 1
ATOM 949 C C . LEU A 1 122 ? 9.449 4.487 11.610 1.00 94.62 122 LEU A C 1
ATOM 951 O O . LEU A 1 122 ? 10.587 4.111 11.338 1.00 94.62 122 LEU A O 1
ATOM 955 N N . GLY A 1 123 ? 8.533 4.698 10.667 1.00 95.06 123 GLY A N 1
ATOM 956 C CA . GLY A 1 123 ? 8.799 4.355 9.281 1.00 95.06 123 GLY A CA 1
ATOM 957 C C . GLY A 1 123 ? 8.779 2.848 9.055 1.00 95.06 123 GLY A C 1
ATOM 958 O O . GLY A 1 123 ? 7.974 2.122 9.640 1.00 95.06 123 GLY A O 1
ATOM 959 N N . CYS A 1 124 ? 9.644 2.385 8.157 1.00 96.31 124 CYS A N 1
ATOM 960 C CA . CYS A 1 124 ? 9.829 0.967 7.877 1.00 96.31 124 CYS A CA 1
ATOM 961 C C . CYS A 1 124 ? 10.527 0.278 9.061 1.00 96.31 124 CYS A C 1
ATOM 963 O O . CYS A 1 124 ? 11.704 0.531 9.311 1.00 96.31 124 CYS A O 1
ATOM 965 N N . ILE A 1 125 ? 9.825 -0.629 9.746 1.00 96.38 125 ILE A N 1
ATOM 966 C CA . ILE A 1 125 ? 10.353 -1.379 10.903 1.00 96.38 125 ILE A CA 1
ATOM 967 C C . ILE A 1 125 ? 10.899 -2.764 10.535 1.00 96.38 125 ILE A C 1
ATOM 969 O O . ILE A 1 125 ? 11.504 -3.438 11.363 1.00 96.38 125 ILE A O 1
ATOM 973 N N . GLY A 1 126 ? 10.707 -3.190 9.288 1.00 94.50 126 GLY A N 1
ATOM 974 C CA . GLY A 1 126 ? 11.271 -4.419 8.744 1.00 94.50 126 GLY A CA 1
ATOM 975 C C . GLY A 1 126 ? 11.029 -4.490 7.245 1.00 94.50 126 GLY A C 1
ATOM 976 O O . GLY A 1 126 ? 9.951 -4.109 6.788 1.00 94.50 126 GLY A O 1
ATOM 977 N N . ARG A 1 127 ? 12.033 -4.952 6.492 1.00 93.38 127 ARG A N 1
ATOM 978 C CA . ARG A 1 127 ? 11.994 -5.066 5.030 1.00 93.38 127 ARG A CA 1
ATOM 979 C C . ARG A 1 127 ? 12.623 -6.374 4.561 1.00 93.38 127 ARG A C 1
ATOM 981 O O . ARG A 1 127 ? 13.642 -6.791 5.106 1.00 93.38 127 ARG A O 1
ATOM 988 N N . THR A 1 128 ? 12.029 -6.978 3.540 1.00 88.56 128 THR A N 1
ATOM 989 C CA . THR A 1 128 ? 12.527 -8.161 2.835 1.00 88.56 128 THR A CA 1
ATOM 990 C C . THR A 1 128 ? 12.474 -7.945 1.320 1.00 88.56 128 THR A C 1
ATOM 992 O O . THR A 1 128 ? 11.658 -7.160 0.826 1.00 88.56 128 THR A O 1
ATOM 995 N N . GLY A 1 129 ? 13.337 -8.665 0.594 1.00 75.06 129 GLY A N 1
ATOM 996 C CA . GLY A 1 129 ? 13.562 -8.462 -0.841 1.00 75.06 129 GLY A CA 1
ATOM 997 C C . GLY A 1 129 ? 14.657 -7.442 -1.075 1.00 75.06 129 GLY A C 1
ATOM 998 O O . GLY A 1 129 ? 14.362 -6.235 -0.919 1.00 75.06 129 GLY A O 1
#

Foldseek 3Di:
DPQQDPCVCVVPDDDPVPDAFDWDQDPVGTETEDEAPCLVPLVNLVSRVVVVHAEYEYEYEDFLPSGDPVCCVVPSNVVVVCVQVSQQCSQAVSQHKYQYAYDDDDVVVRGPQFGFIQHHPPGTPDGDD

Sequence (129 aa):
MVYFIDNTERTHVKGSQHALHVAFDTPLGKVGMLICWDVAFPEAFRDLISQVSKPIVVPFLWKLTDCAPHRLVHNRYVEKVFLDAALISRACENTCAVVFCNAGGPAEEDFAGLSQVTVPFLGCIGRTG

Secondary structure (DSSP, 8-state):
--TT--SGGGGT----TTPPP--EEETTEEEEE--GGGGG-HHHHHHHHTTT-SEEEEEE--BTT-S-HHHHTT-TTHHHHHHHHHHHHHHHHHTSEEEEEEPP--GGGTB---EEEEETTTEEEEEE-

Organism: NCBI:txid2972119